Protein AF-A0A432MBY4-F1 (afdb_monomer_lite)

Sequence (179 aa):
MNADDLPAGSTARTATPLRPSGKVSIDGALVHARAEGEWFDAGQEVAILRADAFGLVVGRPGTTSLSAGSRPGGRPSPSGEEDEGARAISEGASTAGERYFVGLMAFAALGTFLGGVAVLAMALVLPPLEVFRAVPAFLVGGPAVGLGLFHLALLIGRVKRGIDRIGGLIGRDRSRSGP

InterPro domains:
  IPR002810 NfeD-like, C-terminal domain [PF01957] (9-58)
  IPR012340 Nucleic acid-binding, OB-fold [G3DSA:2.40.50.140] (2-65)

Organism: NCBI:txid2080755

Radius of gyration: 26.92 Å; chains: 1; bounding box: 43×78×59 Å

Secondary structure (DSSP, 8-state):
--GGGSPTT-EEEESS-BSSEEEEEETTEEEEEEESSS-B-TT-EEEEEEEETTEEEEESTT-----S--------------TTHHHHHHHHHHHHHHHHHHHHHHHHHHHHHHHHHHHHHHHHHS-HHHHHHHHHHHHHHHHHHHHHHHHHHHHHHHHHHHHHHHHHHHHHSGGG---

pLDDT: mean 70.14, std 15.47, range [37.56, 92.5]

Foldseek 3Di:
DDLQPDDFLDKWFFQAKPPQWGWTADPNDTWIEGEDPDIDHHGDMWTFADADPRTTYTYHRPPHNPPDDDDPDDDDDDDDDPPPPPVVVVVVVVVVVVVVVVVVVVLVVVLVVVLVVVLVVCPVPDDPVVSVVCVVVCVVVSVVVSVVVVVVVVVVVVVVVVVVVVVVVVVVVVVVDDD

Structure (mmCIF, N/CA/C/O backbone):
data_AF-A0A432MBY4-F1
#
_entry.id   AF-A0A432MBY4-F1
#
loop_
_atom_site.group_PDB
_atom_site.id
_atom_site.type_symbol
_atom_site.label_atom_id
_atom_site.label_alt_id
_atom_site.label_comp_id
_atom_site.label_asym_id
_atom_site.label_entity_id
_atom_site.label_seq_id
_atom_site.pdbx_PDB_ins_code
_atom_site.Cartn_x
_atom_site.Cartn_y
_atom_site.Cartn_z
_atom_site.occupancy
_atom_site.B_iso_or_equiv
_atom_site.auth_seq_id
_atom_site.auth_comp_id
_atom_site.auth_asym_id
_atom_site.auth_atom_id
_atom_site.pdbx_PDB_model_num
ATOM 1 N N . MET A 1 1 ? -17.255 2.400 1.329 1.00 47.66 1 MET A N 1
ATOM 2 C CA . MET A 1 1 ? -17.195 3.619 2.157 1.00 47.66 1 MET A CA 1
ATOM 3 C C . MET A 1 1 ? -15.735 3.930 2.388 1.00 47.66 1 MET A C 1
ATOM 5 O O . MET A 1 1 ? -15.017 3.047 2.845 1.00 47.66 1 MET A O 1
ATOM 9 N N . ASN A 1 2 ? -15.288 5.111 1.967 1.00 46.81 2 ASN A N 1
ATOM 10 C CA . ASN A 1 2 ? -13.928 5.567 2.235 1.00 46.81 2 ASN A CA 1
ATOM 11 C C . ASN A 1 2 ? -13.853 6.016 3.700 1.00 46.81 2 ASN A C 1
ATOM 13 O O . ASN A 1 2 ? -14.829 6.540 4.232 1.00 46.81 2 ASN A O 1
ATOM 17 N N . ALA A 1 3 ? -12.722 5.774 4.365 1.00 50.97 3 ALA A N 1
ATOM 18 C CA . ALA A 1 3 ? -12.541 6.110 5.781 1.00 50.97 3 ALA A CA 1
ATOM 19 C C . ALA A 1 3 ? -12.630 7.625 6.064 1.00 50.97 3 ALA A C 1
ATOM 21 O O . ALA A 1 3 ? -12.843 8.012 7.210 1.00 50.97 3 ALA A O 1
ATOM 22 N N . ASP A 1 4 ? -12.516 8.452 5.021 1.00 53.78 4 ASP A N 1
ATOM 23 C CA . ASP A 1 4 ? -12.575 9.915 5.088 1.00 53.78 4 ASP A CA 1
ATOM 24 C C . ASP A 1 4 ? -14.002 10.470 5.273 1.00 53.78 4 ASP A C 1
ATOM 26 O O . ASP A 1 4 ? -14.156 11.622 5.669 1.00 53.78 4 ASP A O 1
ATOM 30 N N . ASP A 1 5 ? -15.042 9.653 5.054 1.00 56.06 5 ASP A N 1
ATOM 31 C CA . ASP A 1 5 ? -16.453 10.067 5.167 1.00 56.06 5 ASP A CA 1
ATOM 32 C C . ASP A 1 5 ? -17.083 9.747 6.538 1.00 56.06 5 ASP A C 1
ATOM 34 O O . ASP A 1 5 ? -18.276 9.976 6.749 1.00 56.06 5 ASP A O 1
ATOM 38 N N . LEU A 1 6 ? -16.321 9.185 7.484 1.00 62.53 6 LEU A N 1
ATOM 39 C CA . LEU A 1 6 ? -16.841 8.838 8.808 1.00 62.53 6 LEU A CA 1
ATOM 40 C C . LEU A 1 6 ? -16.845 10.077 9.717 1.00 62.53 6 LEU A C 1
ATOM 42 O O . LEU A 1 6 ? -15.772 10.605 10.026 1.00 62.53 6 LEU A O 1
ATOM 46 N N . PRO A 1 7 ? -18.015 10.546 10.196 1.00 61.97 7 PRO A N 1
ATOM 47 C CA . PRO A 1 7 ? -18.059 11.711 11.063 1.00 61.97 7 PRO A CA 1
ATOM 48 C C . PRO A 1 7 ? -17.324 11.422 12.376 1.00 61.97 7 PRO A C 1
ATOM 50 O O . PRO A 1 7 ? -17.509 10.368 12.995 1.00 61.97 7 PRO A O 1
ATOM 53 N N . ALA A 1 8 ? -16.494 12.369 12.820 1.00 63.12 8 ALA A N 1
ATOM 54 C CA . ALA A 1 8 ? -15.882 12.315 14.143 1.00 63.12 8 ALA A CA 1
ATOM 55 C C . ALA A 1 8 ? -16.978 12.160 15.215 1.00 63.12 8 ALA A C 1
ATOM 57 O O . ALA A 1 8 ? -18.004 12.838 15.166 1.00 63.12 8 ALA A O 1
ATOM 58 N N . GLY A 1 9 ? -16.775 11.243 16.162 1.00 63.66 9 GLY A N 1
ATOM 59 C CA . GLY A 1 9 ? -17.782 10.842 17.149 1.00 63.66 9 GLY A CA 1
ATOM 60 C C . GLY A 1 9 ? -18.567 9.574 16.793 1.00 63.66 9 GLY A C 1
ATOM 61 O O . GLY A 1 9 ? -19.286 9.061 17.648 1.00 63.66 9 GLY A O 1
ATOM 62 N N . SER A 1 10 ? -18.396 9.023 15.587 1.00 79.38 10 SER A N 1
ATOM 63 C CA . SER A 1 10 ? -18.923 7.692 15.248 1.00 79.38 10 SER A CA 1
ATOM 64 C C . SER A 1 10 ? -18.312 6.616 16.149 1.00 79.38 10 SER A C 1
ATOM 66 O O . SER A 1 10 ? -17.127 6.683 16.495 1.00 79.38 10 SER A O 1
ATOM 68 N N . THR A 1 11 ? -19.107 5.612 16.519 1.00 85.31 11 THR A N 1
ATOM 69 C CA . THR A 1 11 ? -18.640 4.477 17.319 1.00 85.31 11 THR A CA 1
ATOM 70 C C . THR A 1 11 ? -18.146 3.344 16.424 1.00 85.31 11 THR A C 1
ATOM 72 O O . THR A 1 11 ? -18.661 3.094 15.337 1.00 85.31 11 THR A O 1
ATOM 75 N N . ALA A 1 12 ? -17.105 2.660 16.883 1.00 90.00 12 ALA A N 1
ATOM 76 C CA . ALA A 1 12 ? -16.520 1.497 16.236 1.00 90.00 12 ALA A CA 1
ATOM 77 C C . ALA A 1 12 ? -16.237 0.420 17.286 1.00 90.00 12 ALA A C 1
ATOM 79 O O . ALA A 1 12 ? -16.137 0.709 18.480 1.00 90.00 12 ALA A O 1
ATOM 80 N N . ARG A 1 13 ? -16.071 -0.832 16.854 1.00 90.94 13 ARG A N 1
ATOM 81 C CA . ARG A 1 13 ? -15.697 -1.930 17.756 1.00 90.94 13 ARG A CA 1
ATOM 82 C C . ARG A 1 13 ? -14.301 -2.433 17.438 1.00 90.94 13 ARG A C 1
ATOM 84 O O . ARG A 1 13 ? -13.992 -2.700 16.283 1.00 90.94 13 ARG A O 1
ATOM 91 N N . THR A 1 14 ? -13.449 -2.606 18.437 1.00 92.31 14 THR A N 1
ATOM 92 C CA . THR A 1 14 ? -12.110 -3.164 18.232 1.00 92.31 14 THR A CA 1
ATOM 93 C C . THR A 1 14 ? -12.209 -4.616 17.760 1.00 92.31 14 THR A C 1
ATOM 95 O O . THR A 1 14 ? -12.834 -5.462 18.395 1.00 92.31 14 THR A O 1
ATOM 98 N N . ALA A 1 15 ? -11.607 -4.920 16.612 1.00 90.44 15 ALA A N 1
ATOM 99 C CA . ALA A 1 15 ? -11.512 -6.285 16.096 1.00 90.44 15 ALA A CA 1
ATOM 100 C C . ALA A 1 15 ? -10.250 -6.984 16.620 1.00 90.44 15 ALA A C 1
ATOM 102 O O . ALA A 1 15 ? -10.247 -8.188 16.860 1.00 90.44 15 ALA A O 1
ATOM 103 N N . THR A 1 16 ? -9.180 -6.215 16.829 1.00 92.19 16 THR A N 1
ATOM 104 C CA . THR A 1 16 ? -7.945 -6.656 17.486 1.00 92.19 16 THR A CA 1
ATOM 105 C C . THR A 1 16 ? -7.622 -5.717 18.647 1.00 92.19 16 THR A C 1
ATOM 107 O O . THR A 1 16 ? -8.106 -4.583 18.649 1.00 92.19 16 THR A O 1
ATOM 110 N N . PRO A 1 17 ? -6.767 -6.124 19.602 1.00 90.81 17 PRO A N 1
ATOM 111 C CA . PRO A 1 17 ? -6.247 -5.195 20.600 1.00 90.81 17 PRO A CA 1
ATOM 112 C C . PRO A 1 17 ? -5.565 -3.991 19.927 1.00 90.81 17 PRO A C 1
ATOM 114 O O . PRO A 1 17 ? -4.906 -4.154 18.896 1.00 90.81 17 PRO A O 1
ATOM 117 N N . LEU A 1 18 ? -5.726 -2.797 20.499 1.00 90.50 18 LEU A N 1
ATOM 118 C CA . LEU A 1 18 ? -5.124 -1.542 20.040 1.00 90.50 18 LEU A CA 1
ATOM 119 C C . LEU A 1 18 ? -4.024 -1.112 21.016 1.00 90.50 18 LEU A C 1
ATOM 121 O O . LEU A 1 18 ? -4.319 -0.541 22.067 1.00 90.50 18 LEU A O 1
ATOM 125 N N . ARG A 1 19 ? -2.758 -1.410 20.682 1.00 89.06 19 ARG A N 1
ATOM 126 C CA . ARG A 1 19 ? -1.584 -1.123 21.536 1.00 89.06 19 ARG A CA 1
ATOM 127 C C . ARG A 1 19 ? -0.298 -0.841 20.731 1.00 89.06 19 ARG A C 1
ATOM 129 O O . ARG A 1 19 ? 0.526 -1.737 20.571 1.00 89.06 19 ARG A O 1
ATOM 136 N N . PRO A 1 20 ? -0.061 0.381 20.226 1.00 84.06 20 PRO A N 1
ATOM 137 C CA . PRO A 1 20 ? -1.009 1.477 20.038 1.00 84.06 20 PRO A CA 1
ATOM 138 C C . PRO A 1 20 ? -1.836 1.309 18.755 1.00 84.06 20 PRO A C 1
ATOM 140 O O . PRO A 1 20 ? -2.794 2.041 18.558 1.00 84.06 20 PRO A O 1
ATOM 143 N N . SER A 1 21 ? -1.465 0.385 17.865 1.00 89.38 21 SER A N 1
ATOM 144 C CA . SER A 1 21 ? -2.149 0.115 16.599 1.00 89.38 21 SER A CA 1
ATOM 145 C C . SER A 1 21 ? -2.906 -1.210 16.634 1.00 89.38 21 SER A C 1
ATOM 147 O O . SER A 1 21 ? -2.644 -2.075 17.469 1.00 89.38 21 SER A O 1
ATOM 149 N N . GLY A 1 22 ? -3.860 -1.347 15.719 1.00 92.44 22 GLY A N 1
ATOM 150 C CA . GLY A 1 22 ? -4.732 -2.509 15.594 1.00 92.44 22 GLY A CA 1
ATOM 151 C C . GLY A 1 22 ? -5.778 -2.285 14.505 1.00 92.44 22 GLY A C 1
ATOM 152 O O . GLY A 1 22 ? -5.587 -1.465 13.600 1.00 92.44 22 GLY A O 1
ATOM 153 N N . LYS A 1 23 ? -6.878 -3.033 14.575 1.00 92.31 23 LYS A N 1
ATOM 154 C CA . LYS A 1 23 ? -8.003 -2.927 13.648 1.00 92.31 23 LYS A CA 1
ATOM 155 C C . LYS A 1 23 ? -9.309 -2.728 14.396 1.00 92.31 23 LYS A C 1
ATOM 157 O O . LYS A 1 23 ? -9.546 -3.354 15.431 1.00 92.31 23 LYS A O 1
ATOM 162 N N . VAL A 1 24 ? -10.170 -1.904 13.823 1.00 92.50 24 VAL A N 1
ATOM 163 C CA . VAL A 1 24 ? -11.550 -1.700 14.264 1.00 92.50 24 VAL A CA 1
ATOM 164 C C . VAL A 1 24 ? -12.503 -2.164 13.170 1.00 92.50 24 VAL A C 1
ATOM 166 O O . VAL A 1 24 ? -12.166 -2.131 11.989 1.00 92.50 24 VAL A O 1
ATOM 169 N N . SER A 1 25 ? -13.670 -2.639 13.577 1.00 91.12 25 SER A N 1
ATOM 170 C CA . SER A 1 25 ? -14.784 -3.002 12.717 1.00 91.12 25 SER A CA 1
ATOM 171 C C . SER A 1 25 ? -15.811 -1.876 12.733 1.00 91.12 25 SER A C 1
ATOM 173 O O . SER A 1 25 ? -16.255 -1.461 13.809 1.00 91.12 25 SER A O 1
ATOM 175 N N . ILE A 1 26 ? -16.163 -1.389 11.546 1.00 87.50 26 ILE A N 1
ATOM 176 C CA . ILE A 1 26 ? -17.167 -0.346 11.305 1.00 87.50 26 ILE A CA 1
ATOM 177 C C . ILE A 1 26 ? -18.068 -0.871 10.198 1.00 87.50 26 ILE A C 1
ATOM 179 O O . ILE A 1 26 ? -17.568 -1.208 9.127 1.00 87.50 26 ILE A O 1
ATOM 183 N N . ASP A 1 27 ? -19.363 -1.026 10.469 1.00 83.94 27 ASP A N 1
ATOM 184 C CA . ASP A 1 27 ? -20.336 -1.595 9.521 1.00 83.94 27 ASP A CA 1
ATOM 185 C C . ASP A 1 27 ? -19.880 -2.925 8.882 1.00 83.94 27 ASP A C 1
ATOM 187 O O . ASP A 1 27 ? -20.161 -3.228 7.724 1.00 83.94 27 ASP A O 1
ATOM 191 N N . GLY A 1 28 ? -19.126 -3.732 9.639 1.00 80.25 28 GLY A N 1
ATOM 192 C CA . GLY A 1 28 ? -18.572 -5.011 9.185 1.00 80.25 28 GLY A CA 1
ATOM 193 C C . GLY A 1 28 ? -17.274 -4.917 8.371 1.00 80.25 28 GLY A C 1
ATOM 194 O O . GLY A 1 28 ? -16.697 -5.953 8.041 1.00 80.25 28 GLY A O 1
ATOM 195 N N . ALA A 1 29 ? -16.769 -3.715 8.083 1.00 84.62 29 ALA A N 1
ATOM 196 C CA . ALA A 1 29 ? -15.483 -3.499 7.429 1.00 84.62 29 ALA A CA 1
ATOM 197 C C . ALA A 1 29 ? -14.348 -3.351 8.455 1.00 84.62 29 ALA A C 1
ATOM 199 O O . ALA A 1 29 ? -14.458 -2.603 9.425 1.00 84.62 29 ALA A O 1
ATOM 200 N N . LEU A 1 30 ? -13.227 -4.042 8.219 1.00 88.88 30 LEU A N 1
ATOM 201 C CA . LEU A 1 30 ? -12.030 -3.944 9.056 1.00 88.88 30 LEU A CA 1
ATOM 202 C C . LEU A 1 30 ? -11.129 -2.802 8.582 1.00 88.88 30 LEU A C 1
ATOM 204 O O . LEU A 1 30 ? -10.563 -2.865 7.492 1.00 88.88 30 LEU A O 1
ATOM 208 N N . VAL A 1 31 ? -10.938 -1.804 9.440 1.00 88.81 31 VAL A N 1
ATOM 209 C CA . VAL A 1 31 ? -10.137 -0.607 9.162 1.00 88.81 31 VAL A CA 1
ATOM 210 C C . VAL A 1 31 ? -8.958 -0.533 10.130 1.00 88.81 31 VAL A C 1
ATOM 212 O O . VAL A 1 31 ? -9.060 -0.928 11.294 1.00 88.81 31 VAL A O 1
ATOM 215 N N . HIS A 1 32 ? -7.814 -0.043 9.651 1.00 91.56 32 HIS A N 1
ATOM 216 C CA . HIS A 1 32 ? -6.656 0.221 10.501 1.00 91.56 32 HIS A CA 1
ATOM 217 C C . HIS A 1 32 ? -6.934 1.386 11.450 1.00 91.56 32 HIS A C 1
ATOM 219 O O . HIS A 1 32 ? -7.407 2.440 11.028 1.00 91.56 32 HIS A O 1
ATOM 225 N N . ALA A 1 33 ? -6.612 1.192 12.729 1.00 91.94 33 ALA A N 1
ATOM 226 C CA . ALA A 1 33 ? -6.783 2.217 13.743 1.00 91.94 33 ALA A CA 1
ATOM 227 C C . ALA A 1 33 ? -5.612 2.276 14.727 1.00 91.94 33 ALA A C 1
ATOM 229 O O . ALA A 1 33 ? -4.877 1.301 14.928 1.00 91.94 33 ALA A O 1
ATOM 230 N N . ARG A 1 34 ? -5.463 3.440 15.357 1.00 92.38 34 ARG A N 1
ATOM 231 C CA . ARG A 1 34 ? -4.505 3.736 16.415 1.00 92.38 34 ARG A CA 1
ATOM 232 C C . ARG A 1 34 ? -5.233 4.325 17.618 1.00 92.38 34 ARG A C 1
ATOM 234 O O . ARG A 1 34 ? -6.044 5.230 17.467 1.00 92.38 34 ARG A O 1
ATOM 241 N N . ALA A 1 35 ? -4.907 3.840 18.805 1.00 90.25 35 ALA A N 1
ATOM 242 C CA . ALA A 1 35 ? -5.417 4.378 20.050 1.00 90.25 35 ALA A CA 1
ATOM 243 C C . ALA A 1 35 ? -4.671 5.652 20.471 1.00 90.25 35 ALA A C 1
ATOM 245 O O . ALA A 1 35 ? -3.438 5.711 20.427 1.00 90.25 35 ALA A O 1
ATOM 246 N N . GLU A 1 36 ? -5.423 6.666 20.896 1.00 86.44 36 GLU A N 1
ATOM 247 C CA . GLU A 1 36 ? -4.892 7.909 21.454 1.00 86.44 36 GLU A CA 1
ATOM 248 C C . GLU A 1 36 ? -4.866 7.830 22.986 1.00 86.44 36 GLU A C 1
ATOM 250 O O . GLU A 1 36 ? -5.896 7.897 23.649 1.00 86.44 36 GLU A O 1
ATOM 255 N N . GLY A 1 37 ? -3.666 7.662 23.551 1.00 79.38 37 GLY A N 1
ATOM 256 C CA . GLY A 1 37 ? -3.417 7.771 24.994 1.00 79.38 37 GLY A CA 1
ATOM 257 C C . GLY A 1 37 ? -3.781 6.553 25.853 1.00 79.38 37 GLY A C 1
ATOM 258 O O . GLY A 1 37 ? -3.376 6.510 27.012 1.00 79.38 37 GLY A O 1
ATOM 259 N N . GLU A 1 38 ? -4.475 5.550 25.314 1.00 85.12 38 GLU A N 1
ATOM 260 C CA . GLU A 1 38 ? -4.900 4.362 26.065 1.00 85.12 38 GLU A CA 1
ATOM 261 C C . GLU A 1 38 ? -4.793 3.077 25.238 1.00 85.12 38 GLU A C 1
ATOM 263 O O . GLU A 1 38 ? -4.597 3.110 24.026 1.00 85.12 38 GLU A O 1
ATOM 268 N N . TRP A 1 39 ? -4.871 1.927 25.901 1.00 91.50 39 TRP A N 1
ATOM 269 C CA . TRP A 1 39 ? -4.905 0.613 25.275 1.00 91.50 39 TRP A CA 1
ATOM 270 C C . TRP A 1 39 ? -6.310 0.036 25.330 1.00 91.50 39 TRP A C 1
ATOM 272 O O . TRP A 1 39 ? -6.931 0.023 26.389 1.00 91.50 39 TRP A O 1
ATOM 282 N N . PHE A 1 40 ? -6.763 -0.505 24.203 1.00 91.06 40 PHE A N 1
ATOM 283 C CA . PHE A 1 40 ? -8.056 -1.177 24.115 1.00 91.06 40 PHE A CA 1
ATOM 284 C C . PHE A 1 40 ? -7.856 -2.658 23.814 1.00 91.06 40 PHE A C 1
ATOM 286 O O . PHE A 1 40 ? -7.028 -3.029 22.978 1.00 91.06 40 PHE A O 1
ATOM 293 N N . ASP A 1 41 ? -8.615 -3.511 24.488 1.00 91.69 41 ASP A N 1
ATOM 294 C CA . ASP A 1 41 ? -8.672 -4.939 24.190 1.00 91.69 41 ASP A CA 1
ATOM 295 C C . ASP A 1 41 ? -9.639 -5.212 23.033 1.00 91.69 41 ASP A C 1
ATOM 297 O O . ASP A 1 41 ? -10.395 -4.334 22.615 1.00 91.69 41 ASP A O 1
ATOM 301 N N . ALA A 1 42 ? -9.600 -6.422 22.473 1.00 91.31 42 ALA A N 1
ATOM 302 C CA . ALA A 1 42 ? -10.504 -6.811 21.393 1.00 91.31 42 ALA A CA 1
ATOM 303 C C . ALA A 1 42 ? -11.966 -6.870 21.875 1.00 91.31 42 ALA A C 1
ATOM 305 O O . ALA A 1 42 ? -12.252 -7.324 22.981 1.00 91.31 42 ALA A O 1
ATOM 306 N N . GLY A 1 43 ? -12.897 -6.444 21.022 1.00 90.12 43 GLY A N 1
ATOM 307 C CA . GLY A 1 43 ? -14.335 -6.431 21.286 1.00 90.12 43 GLY A CA 1
ATOM 308 C C . GLY A 1 43 ? -14.855 -5.204 22.041 1.00 90.12 43 GLY A C 1
ATOM 309 O O . GLY A 1 43 ? -16.062 -5.124 22.269 1.00 90.12 43 GLY A O 1
ATOM 310 N N . GLN A 1 44 ? -13.988 -4.256 22.402 1.00 90.75 44 GLN A N 1
ATOM 311 C CA . GLN A 1 44 ? -14.351 -3.016 23.087 1.00 90.75 44 GLN A CA 1
ATOM 312 C C . GLN A 1 44 ? -14.923 -1.975 22.123 1.00 90.75 44 GLN A C 1
ATOM 314 O O . GLN A 1 44 ? -14.546 -1.900 20.954 1.00 90.75 44 GLN A O 1
ATOM 319 N N . GLU A 1 45 ? -15.848 -1.165 22.626 1.00 90.00 45 GLU A N 1
ATOM 320 C CA . GLU A 1 45 ? -16.390 -0.024 21.896 1.00 90.00 45 GLU A CA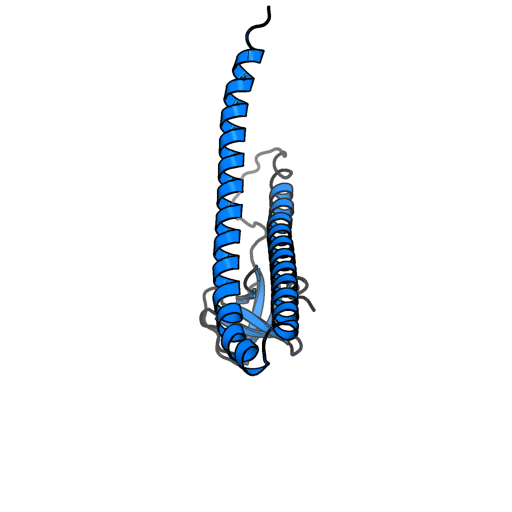 1
ATOM 321 C C . GLU A 1 45 ? -15.461 1.184 22.044 1.00 90.00 45 GLU A C 1
ATOM 323 O O . GLU A 1 45 ? -14.986 1.488 23.139 1.00 90.00 45 GLU A O 1
ATOM 328 N N . VAL A 1 46 ? -15.192 1.858 20.930 1.00 90.88 46 VAL A N 1
ATOM 329 C CA . VAL A 1 46 ? -14.304 3.020 20.844 1.00 90.88 46 VAL A CA 1
ATOM 330 C C . VAL A 1 46 ? -14.952 4.108 19.994 1.00 90.88 46 VAL A C 1
ATOM 332 O O . VAL A 1 46 ? -15.748 3.816 19.102 1.00 90.88 46 VAL A O 1
ATOM 335 N N . ALA A 1 47 ? -14.610 5.367 20.255 1.00 89.31 47 ALA A N 1
ATOM 336 C CA . ALA A 1 47 ? -15.057 6.498 19.446 1.00 89.31 47 ALA A CA 1
ATOM 337 C C . ALA A 1 47 ? -13.970 6.918 18.455 1.00 89.31 47 ALA A C 1
ATOM 339 O O . ALA A 1 47 ? -12.789 6.981 18.806 1.00 89.31 47 ALA A O 1
ATOM 340 N N . ILE A 1 48 ? -14.371 7.239 17.227 1.00 89.38 48 ILE A N 1
ATOM 341 C CA . ILE A 1 48 ? -13.478 7.792 16.207 1.00 89.38 48 ILE A CA 1
ATOM 342 C C . ILE A 1 48 ? -13.254 9.275 16.508 1.00 89.38 48 ILE A C 1
ATOM 344 O O . ILE A 1 48 ? -14.195 10.068 16.501 1.00 89.38 48 ILE A O 1
ATOM 348 N N . LEU A 1 49 ? -12.003 9.654 16.766 1.00 86.25 49 LEU A N 1
ATOM 349 C CA . LEU A 1 49 ? -11.620 11.031 17.090 1.00 86.25 49 LEU A CA 1
ATOM 350 C C . LEU A 1 49 ? -11.278 11.830 15.837 1.00 86.25 49 LEU A C 1
ATOM 352 O O . LEU A 1 49 ? -11.677 12.986 15.711 1.00 86.25 49 LEU A O 1
ATOM 356 N N . ARG A 1 50 ? -10.510 11.214 14.934 1.00 85.19 50 ARG A N 1
ATOM 357 C CA . ARG A 1 50 ? -10.095 11.775 13.642 1.00 85.19 50 ARG A CA 1
ATOM 358 C C . ARG A 1 50 ? -9.618 10.666 12.706 1.00 85.19 50 ARG A C 1
ATOM 360 O O . ARG A 1 50 ? -9.227 9.598 13.172 1.00 85.19 50 ARG A O 1
ATOM 367 N N . ALA A 1 51 ? -9.594 10.945 11.410 1.00 85.50 51 ALA A N 1
ATOM 368 C CA . ALA A 1 51 ? -8.873 10.151 10.421 1.00 85.50 51 ALA A CA 1
ATOM 369 C C . ALA A 1 51 ? -7.532 10.833 10.096 1.00 85.50 51 ALA A C 1
ATOM 371 O O . ALA A 1 51 ? -7.455 12.062 10.046 1.00 85.50 51 ALA A O 1
ATOM 372 N N . ASP A 1 52 ? -6.471 10.048 9.923 1.00 82.56 52 ASP A N 1
ATOM 373 C CA . ASP A 1 52 ? -5.170 10.502 9.436 1.00 82.56 52 ASP A CA 1
ATOM 374 C C . ASP A 1 52 ? -4.694 9.645 8.247 1.00 82.56 52 ASP A C 1
ATOM 376 O O . ASP A 1 52 ? -5.337 8.670 7.859 1.00 82.56 52 ASP A O 1
ATOM 380 N N . ALA A 1 53 ? -3.545 9.996 7.658 1.00 75.75 53 ALA A N 1
ATOM 381 C CA . ALA A 1 53 ? -2.992 9.300 6.490 1.00 75.75 53 ALA A CA 1
ATOM 382 C C . ALA A 1 53 ? -2.618 7.820 6.737 1.00 75.75 53 ALA A C 1
ATOM 384 O O . ALA A 1 53 ? -2.307 7.098 5.790 1.00 75.75 53 ALA A O 1
ATOM 385 N N . PHE A 1 54 ? -2.602 7.365 7.991 1.00 75.50 54 PHE A N 1
ATOM 386 C CA . PHE A 1 54 ? -2.248 6.005 8.395 1.00 75.50 54 PHE A CA 1
ATOM 387 C C . PHE A 1 54 ? -3.453 5.200 8.907 1.00 75.50 54 PHE A C 1
ATOM 389 O O . PHE A 1 54 ? -3.319 3.994 9.136 1.00 75.50 54 PHE A O 1
ATOM 396 N N . GLY A 1 55 ? -4.615 5.834 9.081 1.00 85.69 55 GLY A N 1
ATOM 397 C CA . GLY A 1 55 ? -5.861 5.193 9.485 1.00 85.69 55 GLY A CA 1
ATOM 398 C C . GLY A 1 55 ? -6.676 6.037 10.462 1.00 85.69 55 GLY A C 1
ATOM 399 O O . GLY A 1 55 ? -6.571 7.258 10.523 1.00 85.69 55 GLY A O 1
ATOM 400 N N . LEU A 1 56 ? -7.526 5.372 11.240 1.00 89.88 56 LEU A N 1
ATOM 401 C CA . LEU A 1 56 ? -8.394 6.037 12.208 1.00 89.88 56 LEU A CA 1
ATOM 402 C C . LEU A 1 56 ? -7.687 6.219 13.550 1.00 89.88 56 LEU A C 1
ATOM 404 O O . LEU A 1 56 ? -7.086 5.288 14.081 1.00 89.88 56 LEU A O 1
ATOM 408 N N . VAL A 1 57 ? -7.813 7.395 14.148 1.00 89.56 57 VAL A N 1
ATOM 409 C CA . VAL A 1 57 ? -7.417 7.639 15.535 1.00 89.56 57 VAL A CA 1
ATOM 410 C C . VAL A 1 57 ? -8.650 7.483 16.413 1.00 89.56 57 VAL A C 1
ATOM 412 O O . VAL A 1 57 ? -9.657 8.162 16.205 1.00 89.56 57 VAL A O 1
ATOM 415 N N . VAL A 1 58 ? -8.576 6.575 17.382 1.00 91.00 58 VAL A N 1
ATOM 416 C CA . VAL A 1 58 ? -9.706 6.195 18.234 1.00 91.00 58 VAL A CA 1
ATOM 417 C C . VAL A 1 58 ? -9.394 6.403 19.714 1.00 91.00 58 VAL A C 1
ATOM 419 O O . VAL A 1 58 ? -8.245 6.286 20.147 1.00 91.00 58 VAL A O 1
ATOM 422 N N . GLY A 1 59 ? -10.430 6.705 20.489 1.00 88.88 59 GLY A N 1
ATOM 423 C CA . GLY A 1 59 ? -10.351 6.944 21.927 1.00 88.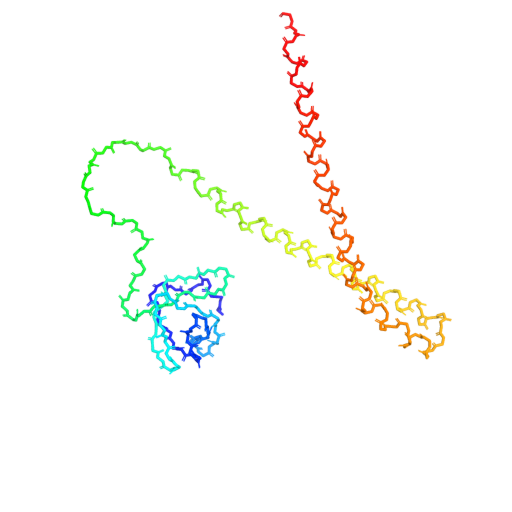88 59 GLY A CA 1
ATOM 424 C C . GLY A 1 59 ? -11.545 6.372 22.677 1.00 88.88 59 GLY A C 1
ATOM 425 O O . GLY A 1 59 ? -12.355 5.621 22.123 1.00 88.88 59 GLY A O 1
ATOM 426 N N . ARG A 1 60 ? -11.655 6.730 23.959 1.00 85.12 60 ARG A N 1
ATOM 427 C CA . ARG A 1 60 ? -12.774 6.293 24.796 1.00 85.12 60 ARG A CA 1
ATOM 428 C C . ARG A 1 60 ? -14.113 6.767 24.213 1.00 85.12 60 ARG A C 1
ATOM 430 O O . ARG A 1 60 ? -14.210 7.889 23.719 1.00 85.12 60 ARG A O 1
ATOM 437 N N . PRO A 1 61 ? -15.180 5.965 24.323 1.00 77.44 61 PRO A N 1
ATOM 438 C CA . PRO A 1 61 ? -16.528 6.438 24.035 1.00 77.44 61 PRO A CA 1
ATOM 439 C C . PRO A 1 61 ? -16.827 7.732 24.809 1.00 77.44 61 PRO A C 1
ATOM 441 O O . PRO A 1 61 ? -16.527 7.835 25.998 1.00 77.44 61 PRO A O 1
ATOM 444 N N . GLY A 1 62 ? -17.379 8.737 24.128 1.00 66.56 62 GLY A N 1
ATOM 445 C CA . GLY A 1 62 ? -17.684 10.042 24.724 1.00 66.56 62 GLY A CA 1
ATOM 446 C C . GLY A 1 62 ? -16.539 11.061 24.711 1.00 66.56 62 GLY A C 1
ATOM 447 O O . GLY A 1 62 ? -16.780 12.224 25.034 1.00 66.56 62 GLY A O 1
ATOM 448 N N . THR A 1 63 ? -15.322 10.706 24.278 1.00 62.00 63 THR A N 1
ATOM 449 C CA . THR A 1 63 ? -14.309 11.727 23.979 1.00 62.00 63 THR A CA 1
ATOM 450 C C . THR A 1 63 ? -14.616 12.332 22.617 1.00 62.00 63 THR A C 1
ATOM 452 O O . THR A 1 63 ? -14.297 11.762 21.578 1.00 62.00 63 THR A O 1
ATOM 455 N N . THR A 1 64 ? -15.274 13.487 22.611 1.00 54.88 64 THR A N 1
ATOM 456 C CA . THR A 1 64 ? -15.391 14.303 21.399 1.00 54.88 64 THR A CA 1
ATOM 457 C C . THR A 1 64 ? -14.058 15.017 21.218 1.00 54.88 64 THR A C 1
ATOM 459 O O . THR A 1 64 ? -13.586 15.666 22.151 1.00 54.88 64 THR A O 1
ATOM 462 N N . SER A 1 65 ? -13.422 14.852 20.058 1.00 48.50 65 SER A N 1
ATOM 463 C CA . SER A 1 65 ? -12.169 15.529 19.715 1.00 48.50 65 SER A CA 1
ATOM 464 C C . SER A 1 65 ? -12.312 17.038 19.954 1.00 48.50 65 SER A C 1
ATOM 466 O O . SER A 1 65 ? -12.978 17.747 19.202 1.00 48.50 65 SER A O 1
ATOM 468 N N . LEU A 1 66 ? -11.705 17.535 21.034 1.00 52.41 66 LEU A N 1
ATOM 469 C CA . LEU A 1 66 ? -11.518 18.960 21.288 1.00 52.41 66 LEU A CA 1
ATOM 470 C C . LEU A 1 66 ? -10.438 19.466 20.324 1.00 52.41 66 LEU A C 1
ATOM 472 O O . LEU A 1 66 ? -9.275 19.628 20.685 1.00 52.41 66 LEU A O 1
ATOM 476 N N . SER A 1 67 ? -10.816 19.691 19.068 1.00 43.72 67 SER A N 1
ATOM 477 C CA . SER A 1 67 ? -9.998 20.454 18.123 1.00 43.72 67 SER A CA 1
ATOM 478 C C . SER A 1 67 ? -10.848 21.241 17.125 1.00 43.72 67 SER A C 1
ATOM 480 O O . SER A 1 67 ? -10.725 21.126 15.914 1.00 43.72 67 SER A O 1
ATOM 482 N N . ALA A 1 68 ? -11.699 22.104 17.675 1.00 44.03 68 ALA A N 1
ATOM 483 C CA . ALA A 1 68 ? -11.830 23.476 17.201 1.00 44.03 68 ALA A CA 1
ATOM 484 C C . ALA A 1 68 ? -11.683 24.365 18.446 1.00 44.03 68 ALA A C 1
ATOM 486 O O . ALA A 1 68 ? -12.309 24.106 19.473 1.00 44.03 68 ALA A O 1
ATOM 487 N N . GLY A 1 69 ? -10.751 25.317 18.396 1.00 40.69 69 GLY A N 1
ATOM 488 C CA . GLY A 1 69 ? -10.182 26.008 19.552 1.00 40.69 69 GLY A CA 1
ATOM 489 C C . GLY A 1 69 ? -11.183 26.441 20.627 1.00 40.69 69 GLY A C 1
ATOM 490 O O . GLY A 1 69 ? -12.064 27.258 20.398 1.00 40.69 69 GLY A O 1
ATOM 491 N N . SER A 1 70 ? -10.979 25.950 21.845 1.00 37.97 70 SER A N 1
ATOM 492 C CA . SER A 1 70 ? -11.531 26.547 23.059 1.00 37.97 70 SER A CA 1
ATOM 493 C C . SER A 1 70 ? -10.400 26.688 24.068 1.00 37.97 70 SER A C 1
ATOM 495 O O . SER A 1 70 ? -10.171 25.827 24.911 1.00 37.97 70 SER A O 1
ATOM 497 N N . ARG A 1 71 ? -9.643 27.782 23.937 1.00 38.25 71 ARG A N 1
ATOM 498 C CA . ARG A 1 71 ? -8.850 28.327 25.044 1.00 38.25 71 ARG A CA 1
ATOM 499 C C . ARG A 1 71 ? -9.823 29.047 25.988 1.00 38.25 71 ARG A C 1
ATOM 501 O O . ARG A 1 71 ? -10.474 29.987 25.535 1.00 38.25 71 ARG A O 1
ATOM 508 N N . PRO A 1 72 ? -9.924 28.678 27.273 1.00 46.41 72 PRO A N 1
ATOM 509 C CA . PRO A 1 72 ? -10.627 29.491 28.251 1.00 46.41 72 PRO A CA 1
ATOM 510 C C . PRO A 1 72 ? -9.646 30.544 28.786 1.00 46.41 72 PRO A C 1
ATOM 512 O O . PRO A 1 72 ? -8.666 30.204 29.442 1.00 46.41 72 PRO A O 1
ATOM 515 N N . GLY A 1 73 ? -9.867 31.825 28.488 1.00 41.25 73 GLY A N 1
ATOM 516 C CA . GLY A 1 73 ? -9.080 32.907 29.092 1.00 41.25 73 GLY A CA 1
ATOM 517 C C . GLY A 1 73 ? -8.987 34.144 28.212 1.00 41.25 73 GLY A C 1
ATOM 518 O O . GLY A 1 73 ? -8.345 34.115 27.169 1.00 41.25 73 GLY A O 1
ATOM 519 N N . GLY A 1 74 ? -9.657 35.218 28.624 1.00 46.94 74 GLY A N 1
ATOM 520 C CA . GLY A 1 74 ? -9.922 36.396 27.809 1.00 46.94 74 GLY A CA 1
ATOM 521 C C . GLY A 1 74 ? -8.708 37.229 27.394 1.00 46.94 74 GLY A C 1
ATOM 522 O O . GLY A 1 74 ? -7.800 37.492 28.177 1.00 46.94 74 GLY A O 1
ATOM 523 N N . ARG A 1 75 ? -8.801 37.772 26.179 1.00 37.56 75 ARG A N 1
ATOM 524 C CA . ARG A 1 75 ? -8.668 39.212 25.914 1.00 37.56 75 ARG A CA 1
ATOM 525 C C . ARG A 1 75 ? -9.264 39.508 24.531 1.00 37.56 75 ARG A C 1
ATOM 527 O O . ARG A 1 75 ? -8.858 38.848 23.578 1.00 37.56 75 ARG A O 1
ATOM 534 N N . PRO A 1 76 ? -10.203 40.456 24.380 1.00 53.75 76 PRO A N 1
ATOM 535 C CA . PRO A 1 76 ? -10.577 40.925 23.057 1.00 53.75 76 PRO A CA 1
ATOM 536 C C . PRO A 1 76 ? -9.456 41.843 22.550 1.00 53.75 76 PRO A C 1
ATOM 538 O O . PRO A 1 76 ? -9.231 42.909 23.120 1.00 53.75 76 PRO A O 1
ATOM 541 N N . SER A 1 77 ? -8.745 41.415 21.505 1.00 43.19 77 SER A N 1
ATOM 542 C CA . SER A 1 77 ? -7.927 42.295 20.663 1.00 43.19 77 SER A CA 1
ATOM 543 C C . SER A 1 77 ? -8.363 42.143 19.199 1.00 43.19 77 SER A C 1
ATOM 545 O O . SER A 1 77 ? -8.728 41.037 18.799 1.00 43.19 77 SER A O 1
ATOM 547 N N . PRO A 1 78 ? -8.405 43.249 18.437 1.00 56.53 78 PRO A N 1
ATOM 548 C CA . PRO A 1 78 ? -9.221 43.393 17.234 1.00 56.53 78 PRO A CA 1
ATOM 549 C C . PRO A 1 78 ? -8.496 42.975 15.946 1.00 56.53 78 PRO A C 1
ATOM 551 O O . PRO A 1 78 ? -7.270 42.920 15.931 1.00 56.53 78 PRO A O 1
ATOM 554 N N . SER A 1 79 ? -9.301 42.780 14.885 1.00 49.66 79 SER A N 1
ATOM 555 C CA . SER A 1 79 ? -8.962 42.689 13.444 1.00 49.66 79 SER A CA 1
ATOM 556 C C . SER A 1 79 ? -7.950 41.590 13.075 1.00 49.66 79 SER A C 1
ATOM 558 O O . SER A 1 79 ? -6.786 41.686 13.420 1.00 49.66 79 SER A O 1
ATOM 560 N N . GLY A 1 80 ? -8.300 40.488 12.408 1.00 53.34 80 GLY A N 1
ATOM 561 C CA . GLY A 1 80 ? -9.179 40.381 11.247 1.00 53.34 80 GLY A CA 1
ATOM 562 C C . GLY A 1 80 ? -8.360 40.585 9.976 1.00 53.34 80 GLY A C 1
ATOM 563 O O . GLY A 1 80 ? -8.550 41.621 9.366 1.00 53.34 80 GLY A O 1
ATOM 564 N N . GLU A 1 81 ? -7.435 39.664 9.646 1.00 55.28 81 GLU A N 1
ATOM 565 C CA . GLU A 1 81 ? -6.744 39.628 8.333 1.00 55.28 81 GLU A CA 1
ATOM 566 C C . GLU A 1 81 ? -5.823 38.402 8.056 1.00 55.28 81 GLU A C 1
ATOM 568 O O . GLU A 1 81 ? -5.065 38.434 7.093 1.00 55.28 81 GLU A O 1
ATOM 573 N N . GLU A 1 82 ? -5.867 37.290 8.814 1.00 52.47 82 GLU A N 1
ATOM 574 C CA . GLU A 1 82 ? -4.858 36.204 8.658 1.00 52.47 82 GLU A CA 1
ATOM 575 C C . GLU A 1 82 ? -5.382 34.806 8.248 1.00 52.47 82 GLU A C 1
ATOM 577 O O . GLU A 1 82 ? -4.598 33.860 8.169 1.00 52.47 82 GLU A O 1
ATOM 582 N N . ASP A 1 83 ? -6.663 34.641 7.900 1.00 48.28 83 ASP A N 1
ATOM 583 C CA . ASP A 1 83 ? -7.235 33.304 7.613 1.00 48.28 83 ASP A CA 1
ATOM 584 C C . ASP A 1 83 ? -7.093 32.807 6.153 1.00 48.28 83 ASP A C 1
ATOM 586 O O . ASP A 1 83 ? -7.444 31.664 5.846 1.00 48.28 83 ASP A O 1
ATOM 590 N N . GLU A 1 84 ? -6.525 33.596 5.236 1.00 50.06 84 GLU A N 1
ATOM 591 C CA . GLU A 1 84 ? -6.422 33.214 3.813 1.00 50.06 84 GLU A CA 1
ATOM 592 C C . GLU A 1 84 ? -5.201 32.309 3.507 1.00 50.06 84 GLU A C 1
ATOM 594 O O . GLU A 1 84 ? -5.195 31.544 2.542 1.00 50.06 84 GLU A O 1
ATOM 599 N N . GLY A 1 85 ? -4.151 32.344 4.339 1.00 45.69 85 GLY A N 1
ATOM 600 C CA . GLY A 1 85 ? -2.884 31.646 4.070 1.00 45.69 85 GLY A CA 1
ATOM 601 C C . GLY A 1 85 ? -2.882 30.148 4.4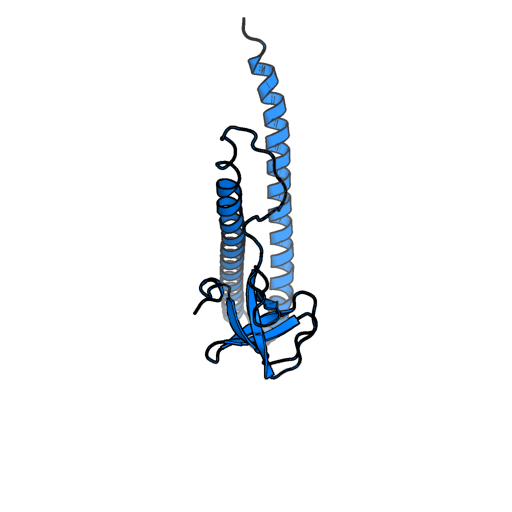01 1.00 45.69 85 GLY A C 1
ATOM 602 O O . GLY A 1 85 ? -2.150 29.379 3.780 1.00 45.69 85 GLY A O 1
ATOM 603 N N . ALA A 1 86 ? -3.705 29.699 5.351 1.00 49.16 86 ALA A N 1
ATOM 604 C CA . ALA A 1 86 ? -3.672 28.314 5.835 1.00 49.16 86 ALA A CA 1
ATOM 605 C C . ALA A 1 86 ? -4.426 27.325 4.925 1.00 49.16 86 ALA A C 1
ATOM 607 O O . ALA A 1 86 ? -4.057 26.150 4.849 1.00 49.16 86 ALA A O 1
ATOM 608 N N . ARG A 1 87 ? -5.445 27.786 4.185 1.00 50.44 87 ARG A N 1
ATOM 609 C CA . ARG A 1 87 ? -6.215 26.936 3.255 1.00 50.44 87 ARG A CA 1
ATOM 610 C C . ARG A 1 87 ? -5.433 26.597 1.983 1.00 50.44 87 ARG A C 1
ATOM 612 O O . ARG A 1 87 ? -5.423 25.439 1.575 1.00 50.44 87 ARG A O 1
ATOM 619 N N . ALA A 1 88 ? -4.669 27.548 1.442 1.00 48.56 88 ALA A N 1
ATOM 620 C CA . ALA A 1 88 ? -3.863 27.339 0.234 1.00 48.56 88 ALA A CA 1
ATOM 621 C C . ALA A 1 88 ? -2.719 26.316 0.417 1.00 48.56 88 ALA A C 1
ATOM 623 O O . ALA A 1 88 ? -2.297 25.665 -0.539 1.00 48.56 88 ALA A O 1
ATOM 624 N N . ILE A 1 89 ? -2.217 26.138 1.644 1.00 51.16 89 ILE A N 1
ATOM 625 C CA . ILE A 1 89 ? -1.116 25.204 1.936 1.00 51.16 89 ILE A CA 1
ATOM 626 C C . ILE A 1 89 ? -1.640 23.763 2.084 1.00 51.16 89 ILE A C 1
ATOM 628 O O . ILE A 1 89 ? -0.943 22.816 1.718 1.00 51.16 89 ILE A O 1
ATOM 632 N N . SER A 1 90 ? -2.885 23.589 2.546 1.00 47.50 90 SER A N 1
ATOM 633 C CA . SER A 1 90 ? -3.528 22.274 2.695 1.00 47.50 90 SER A CA 1
ATOM 634 C C . SER A 1 90 ? -3.980 21.686 1.346 1.00 47.50 90 SER A C 1
ATOM 636 O O . SER A 1 90 ? -3.716 20.518 1.062 1.00 47.50 90 SER A O 1
ATOM 638 N N . GLU A 1 91 ? -4.539 22.509 0.448 1.00 45.94 91 GLU A N 1
ATOM 639 C CA . GLU A 1 91 ? -4.891 22.105 -0.931 1.00 45.94 91 GLU A CA 1
ATOM 640 C C . GLU A 1 91 ? -3.655 21.842 -1.820 1.00 45.94 91 GLU A C 1
ATOM 642 O O . GLU A 1 91 ? -3.672 21.008 -2.731 1.00 45.94 91 GLU A O 1
ATOM 647 N N . GLY A 1 92 ? -2.530 22.506 -1.535 1.00 40.53 92 GLY A N 1
ATOM 648 C CA . GLY A 1 92 ? -1.258 22.262 -2.222 1.00 40.53 92 GLY A CA 1
ATOM 649 C C . GLY A 1 92 ? -0.548 20.971 -1.791 1.00 40.53 92 GLY A C 1
ATOM 650 O O . GLY A 1 92 ? 0.183 20.374 -2.586 1.00 40.53 92 GLY A O 1
ATOM 651 N N . ALA A 1 93 ? -0.754 20.519 -0.551 1.00 46.97 93 ALA A N 1
ATOM 652 C CA . ALA A 1 93 ? -0.081 19.342 -0.004 1.00 46.97 93 ALA A CA 1
ATOM 653 C C . ALA A 1 93 ? -0.715 18.018 -0.471 1.00 46.97 93 ALA A C 1
ATOM 655 O O . ALA A 1 93 ? 0.024 17.072 -0.763 1.00 46.97 93 ALA A O 1
ATOM 656 N N . SER A 1 94 ? -2.047 17.955 -0.622 1.00 49.84 94 SER A N 1
ATOM 657 C CA . SER A 1 94 ? -2.728 16.756 -1.145 1.00 49.84 94 SER A CA 1
ATOM 658 C C . SER A 1 94 ? -2.408 16.519 -2.628 1.00 49.84 94 SER A C 1
ATOM 660 O O . SER A 1 94 ? -2.078 15.402 -3.030 1.00 49.84 94 SER A O 1
ATOM 662 N N . THR A 1 95 ? -2.348 17.588 -3.429 1.00 53.66 95 THR A N 1
ATOM 663 C CA . THR A 1 95 ? -2.047 17.497 -4.869 1.00 53.66 95 THR A CA 1
ATOM 664 C C . THR A 1 95 ? -0.580 17.195 -5.180 1.00 53.66 95 THR A C 1
ATOM 666 O O . THR A 1 95 ? -0.259 16.771 -6.295 1.00 53.66 95 THR A O 1
ATOM 669 N N . ALA A 1 96 ? 0.340 17.417 -4.236 1.00 56.84 96 ALA A N 1
ATOM 670 C CA . ALA A 1 96 ? 1.735 17.023 -4.398 1.00 56.84 96 ALA A CA 1
ATOM 671 C C . ALA A 1 96 ? 1.886 15.499 -4.271 1.00 56.84 96 ALA A C 1
ATOM 673 O O . ALA A 1 96 ? 2.510 14.879 -5.132 1.00 56.84 96 ALA A O 1
ATOM 674 N N . GLY A 1 97 ? 1.274 14.895 -3.245 1.00 58.16 97 GLY A N 1
ATOM 675 C CA . GLY A 1 97 ? 1.306 13.448 -3.004 1.00 58.16 97 GLY A CA 1
ATOM 676 C C . GLY A 1 97 ? 0.664 12.639 -4.132 1.00 58.16 97 GLY A C 1
ATOM 677 O O . GLY A 1 97 ? 1.276 11.689 -4.623 1.00 58.16 97 GLY A O 1
ATOM 678 N N . GLU A 1 98 ? -0.504 13.069 -4.618 1.00 62.25 98 GLU A N 1
ATOM 679 C CA . GLU A 1 98 ? -1.170 12.434 -5.763 1.00 62.25 98 GLU A CA 1
ATOM 680 C C . GLU A 1 98 ? -0.312 12.468 -7.027 1.00 62.25 98 GLU A C 1
ATOM 682 O O . GLU A 1 98 ? -0.193 11.460 -7.718 1.00 62.25 98 GLU A O 1
ATOM 687 N N . ARG A 1 99 ? 0.361 13.588 -7.318 1.00 67.88 99 ARG A N 1
ATOM 688 C CA . ARG A 1 99 ? 1.235 13.686 -8.498 1.00 67.88 99 ARG A CA 1
ATOM 689 C C . ARG A 1 99 ? 2.432 12.740 -8.420 1.00 67.88 99 ARG A C 1
ATOM 691 O O . ARG A 1 99 ? 2.807 12.159 -9.439 1.00 67.88 99 ARG A O 1
ATOM 698 N N . TYR A 1 100 ? 3.010 12.542 -7.234 1.00 70.44 100 TYR A N 1
ATOM 699 C CA . TYR A 1 100 ? 4.070 11.547 -7.048 1.00 70.44 100 TYR A CA 1
ATOM 700 C C . TYR A 1 100 ? 3.546 10.117 -7.182 1.00 70.44 100 TYR A C 1
ATOM 702 O O . TYR A 1 100 ? 4.221 9.288 -7.786 1.00 70.44 100 TYR A O 1
ATOM 710 N N . PHE A 1 101 ? 2.346 9.833 -6.676 1.00 70.50 101 PHE A N 1
ATOM 711 C CA . PHE A 1 101 ? 1.734 8.512 -6.781 1.00 70.50 101 PHE A CA 1
ATOM 712 C C . PHE A 1 101 ? 1.349 8.165 -8.224 1.00 70.50 101 PHE A C 1
ATOM 714 O O . PHE A 1 101 ? 1.674 7.084 -8.707 1.00 70.50 101 PHE A O 1
ATOM 721 N N . VAL A 1 102 ? 0.746 9.109 -8.951 1.00 74.00 102 VAL A N 1
ATOM 722 C CA . VAL A 1 102 ? 0.438 8.972 -10.381 1.00 74.00 102 VAL A CA 1
ATOM 723 C C . VAL A 1 102 ? 1.722 8.791 -11.192 1.00 74.00 102 VAL A C 1
ATOM 725 O O . VAL A 1 102 ? 1.785 7.909 -12.046 1.00 74.00 102 VAL A O 1
ATOM 728 N N . GLY A 1 103 ? 2.776 9.558 -10.891 1.00 71.94 103 GLY A N 1
ATOM 729 C CA . GLY A 1 103 ? 4.086 9.392 -11.524 1.00 71.94 103 GLY A CA 1
ATOM 730 C C . GLY A 1 103 ? 4.716 8.023 -11.247 1.00 71.94 103 GLY A C 1
ATOM 731 O O . GLY A 1 103 ? 5.251 7.394 -12.158 1.00 71.94 103 GLY A O 1
ATOM 732 N N . LEU A 1 104 ? 4.607 7.529 -10.011 1.00 74.81 104 LEU A N 1
ATOM 733 C CA . LEU A 1 104 ? 5.093 6.206 -9.617 1.00 74.81 104 LEU A CA 1
ATOM 734 C C . LEU A 1 104 ? 4.324 5.087 -10.331 1.00 74.81 104 LEU A C 1
ATOM 736 O O . LEU A 1 104 ? 4.941 4.162 -10.855 1.00 74.81 104 LEU A O 1
ATOM 740 N N . MET A 1 105 ? 2.995 5.191 -10.399 1.00 75.69 105 MET A N 1
ATOM 741 C CA . MET A 1 105 ? 2.138 4.227 -11.092 1.00 75.69 105 MET A CA 1
ATOM 742 C C . MET A 1 105 ? 2.399 4.209 -12.599 1.00 75.69 105 MET A C 1
ATOM 744 O O . MET A 1 105 ? 2.537 3.136 -13.183 1.00 75.69 105 MET A O 1
ATOM 748 N N . ALA A 1 106 ? 2.545 5.380 -13.226 1.00 74.19 106 ALA A N 1
ATOM 749 C CA . ALA A 1 106 ? 2.899 5.483 -14.639 1.00 74.19 106 ALA A CA 1
ATOM 750 C C . ALA A 1 106 ? 4.273 4.854 -14.929 1.00 74.19 106 ALA A C 1
ATOM 752 O O . ALA A 1 106 ? 4.439 4.148 -15.923 1.00 74.19 106 ALA A O 1
ATOM 753 N N . PHE A 1 107 ? 5.249 5.053 -14.039 1.00 74.88 107 PHE A N 1
ATOM 754 C CA . PHE A 1 107 ? 6.575 4.454 -14.172 1.00 74.88 107 PHE A CA 1
ATOM 755 C C . PHE A 1 107 ? 6.547 2.930 -13.987 1.00 74.88 107 PHE A C 1
ATOM 757 O O . PHE A 1 107 ? 7.163 2.202 -14.764 1.00 74.88 107 PHE A O 1
ATOM 764 N N . ALA A 1 108 ? 5.787 2.435 -13.007 1.00 71.75 108 ALA A N 1
ATOM 765 C CA . ALA A 1 108 ? 5.595 1.003 -12.789 1.00 71.75 108 ALA A CA 1
ATOM 766 C C . ALA A 1 108 ? 4.909 0.326 -13.991 1.00 71.75 108 ALA A C 1
ATOM 768 O O . ALA A 1 108 ? 5.341 -0.746 -14.424 1.00 71.75 108 ALA A O 1
ATOM 769 N N . ALA A 1 109 ? 3.893 0.973 -14.573 1.00 74.38 109 ALA A N 1
ATOM 770 C CA . ALA A 1 109 ? 3.205 0.507 -15.776 1.00 74.38 109 ALA A CA 1
ATOM 771 C C . ALA A 1 109 ? 4.137 0.475 -17.000 1.00 74.38 109 ALA A C 1
ATOM 773 O O . ALA A 1 109 ? 4.166 -0.504 -17.745 1.00 74.38 109 ALA A O 1
ATOM 774 N N . LEU A 1 110 ? 4.960 1.512 -17.185 1.00 80.31 110 LEU A N 1
ATOM 775 C CA . LEU A 1 110 ? 5.935 1.551 -18.275 1.00 80.31 110 LEU A CA 1
ATOM 776 C C . LEU A 1 110 ? 7.011 0.464 -18.114 1.00 80.31 110 LEU A C 1
ATOM 778 O O . LEU A 1 110 ? 7.369 -0.201 -19.085 1.00 80.31 110 LEU A O 1
ATOM 782 N N . GLY A 1 111 ? 7.497 0.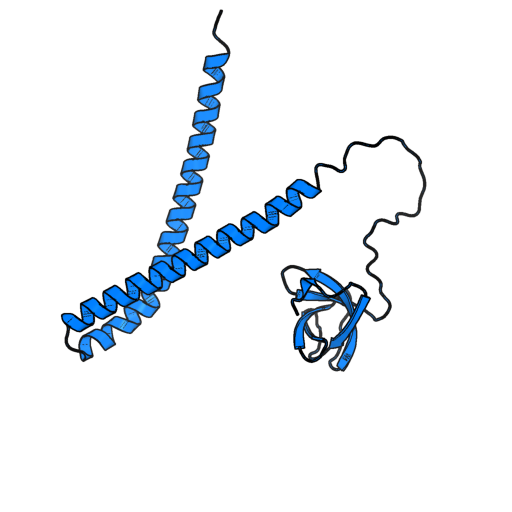249 -16.889 1.00 74.94 111 GLY A N 1
ATOM 783 C CA . GLY A 1 111 ? 8.484 -0.787 -16.586 1.00 74.94 111 GLY A CA 1
ATOM 784 C C . GLY A 1 111 ? 7.950 -2.202 -16.817 1.00 74.94 111 GLY A C 1
ATOM 785 O O . GLY A 1 111 ? 8.644 -3.032 -17.402 1.00 74.94 111 GLY A O 1
ATOM 786 N N . THR A 1 112 ? 6.702 -2.471 -16.424 1.00 75.19 112 THR A N 1
ATOM 787 C CA . THR A 1 112 ? 6.049 -3.766 -16.686 1.00 75.19 112 THR A CA 1
ATOM 788 C C . THR A 1 112 ? 5.793 -3.990 -18.172 1.00 75.19 112 THR A C 1
ATOM 790 O O . THR A 1 112 ? 6.046 -5.089 -18.662 1.00 75.19 112 THR A O 1
ATOM 793 N N . PHE A 1 113 ? 5.382 -2.958 -18.914 1.00 79.00 113 PHE A N 1
ATOM 794 C CA . PHE A 1 113 ? 5.214 -3.049 -20.365 1.00 79.00 113 PHE A CA 1
ATOM 795 C C . PHE A 1 113 ? 6.536 -3.363 -21.078 1.00 79.00 113 PHE A C 1
ATOM 797 O O . PHE A 1 113 ? 6.613 -4.326 -21.839 1.00 79.00 113 PHE A O 1
ATOM 804 N N . LEU A 1 114 ? 7.600 -2.607 -20.790 1.00 78.38 114 LEU A N 1
ATOM 805 C CA . LEU A 1 114 ? 8.920 -2.832 -21.390 1.00 78.38 114 LEU A CA 1
ATOM 806 C C . LEU A 1 114 ? 9.509 -4.192 -20.996 1.00 78.38 114 LEU A C 1
ATOM 808 O O . LEU A 1 114 ? 10.075 -4.880 -21.844 1.00 78.38 114 LEU A O 1
ATOM 812 N N . GLY A 1 115 ? 9.332 -4.610 -19.739 1.00 77.06 115 GLY A N 1
ATOM 813 C CA . GLY A 1 115 ? 9.720 -5.943 -19.280 1.00 77.06 115 GLY A CA 1
ATOM 814 C C . GLY A 1 115 ? 8.982 -7.051 -20.036 1.00 77.06 115 GLY A C 1
ATOM 815 O O . GLY A 1 115 ? 9.609 -8.001 -20.497 1.00 77.06 115 GLY A O 1
ATOM 816 N N . GLY A 1 116 ? 7.671 -6.898 -20.239 1.00 76.38 116 GLY A N 1
ATOM 817 C CA . GLY A 1 116 ? 6.861 -7.827 -21.027 1.00 76.38 116 GLY A CA 1
ATOM 818 C C . GLY A 1 116 ? 7.309 -7.914 -22.487 1.00 76.38 116 GLY A C 1
ATOM 819 O O . GLY A 1 116 ? 7.473 -9.015 -23.008 1.00 76.38 116 GLY A O 1
ATOM 820 N N . VAL A 1 117 ? 7.584 -6.774 -23.130 1.00 83.38 117 VAL A N 1
ATOM 821 C CA . VAL A 1 117 ? 8.103 -6.729 -24.509 1.00 83.38 117 VAL A CA 1
ATOM 822 C C . VAL A 1 117 ? 9.473 -7.404 -24.610 1.00 83.38 117 VAL A C 1
ATOM 824 O O . VAL A 1 117 ? 9.709 -8.154 -25.554 1.00 83.38 117 VAL A O 1
ATOM 827 N N . ALA A 1 118 ? 10.361 -7.199 -23.635 1.00 75.38 118 ALA A N 1
ATOM 828 C CA . ALA A 1 118 ? 11.673 -7.844 -23.611 1.00 75.38 118 ALA A CA 1
ATOM 829 C C . ALA A 1 118 ? 11.570 -9.370 -23.449 1.00 75.38 118 ALA A C 1
ATOM 831 O O . ALA A 1 118 ? 12.243 -10.107 -24.169 1.00 75.38 118 ALA A O 1
ATOM 832 N N . VAL A 1 119 ? 10.694 -9.852 -22.559 1.00 77.19 119 VAL A N 1
ATOM 833 C CA . VAL A 1 119 ? 10.430 -11.292 -22.389 1.00 77.19 119 VAL A CA 1
ATOM 834 C C . VAL A 1 119 ? 9.820 -11.888 -23.658 1.00 77.19 119 VAL A C 1
ATOM 836 O O . VAL A 1 119 ? 10.239 -12.962 -24.086 1.00 77.19 119 VAL A O 1
ATOM 839 N N . LEU A 1 120 ? 8.885 -11.181 -24.300 1.00 81.44 120 LEU A N 1
ATOM 840 C CA . LEU A 1 120 ? 8.283 -11.603 -25.565 1.00 81.44 120 LEU A CA 1
ATOM 841 C C . LEU A 1 120 ? 9.327 -11.683 -26.687 1.00 81.44 120 LEU A C 1
ATOM 843 O O . LEU A 1 120 ? 9.379 -12.677 -27.403 1.00 81.44 120 LEU A O 1
ATOM 847 N N . ALA A 1 121 ? 10.194 -10.676 -26.811 1.00 79.69 121 ALA A N 1
ATOM 848 C CA . ALA A 1 121 ? 11.286 -10.679 -27.779 1.00 79.69 121 ALA A CA 1
ATOM 849 C C . ALA A 1 121 ? 12.275 -11.828 -27.520 1.00 79.69 121 ALA A C 1
ATOM 851 O O . ALA A 1 121 ? 12.680 -12.509 -28.459 1.00 79.69 121 ALA A O 1
ATOM 852 N N . MET A 1 122 ? 12.612 -12.103 -26.254 1.00 74.06 122 MET A N 1
ATOM 853 C CA . MET A 1 122 ? 13.426 -13.266 -25.884 1.00 74.06 122 MET A CA 1
ATOM 854 C C . MET A 1 122 ? 12.752 -14.585 -26.269 1.00 74.06 122 MET A C 1
ATOM 856 O O . MET A 1 122 ? 13.424 -15.464 -26.795 1.00 74.06 122 MET A O 1
ATOM 860 N N . ALA A 1 123 ? 11.440 -14.716 -26.064 1.00 77.12 123 ALA A N 1
ATOM 861 C CA . ALA A 1 123 ? 10.690 -15.923 -26.414 1.00 77.12 123 ALA A CA 1
ATOM 862 C C . ALA A 1 123 ? 10.644 -16.208 -27.925 1.00 77.12 123 ALA A C 1
ATOM 864 O O . ALA A 1 123 ? 10.447 -17.354 -28.319 1.00 77.12 123 ALA A O 1
ATOM 865 N N . LEU A 1 124 ? 10.843 -15.188 -28.766 1.00 86.25 124 LEU A N 1
ATOM 866 C CA . LEU A 1 124 ? 10.926 -15.342 -30.221 1.00 86.25 124 LEU A CA 1
ATOM 867 C C . LEU A 1 124 ? 12.317 -15.773 -30.710 1.00 86.25 124 LEU A C 1
ATOM 869 O O . LEU A 1 124 ? 12.431 -16.290 -31.818 1.00 86.25 124 LEU A O 1
ATOM 873 N N . VAL A 1 125 ? 13.368 -15.540 -29.918 1.00 84.69 125 VAL A N 1
ATOM 874 C CA . VAL A 1 125 ? 14.770 -15.753 -30.327 1.00 84.69 125 VAL A CA 1
ATOM 875 C C . VAL A 1 125 ? 15.405 -16.946 -29.613 1.00 84.69 125 VAL A C 1
ATOM 877 O O . VAL A 1 125 ? 16.247 -17.630 -30.192 1.00 84.69 125 VAL A O 1
ATOM 880 N N . LEU A 1 126 ? 15.018 -17.207 -28.363 1.00 82.38 126 LEU A N 1
ATOM 881 C CA . LEU A 1 126 ? 15.646 -18.204 -27.503 1.00 82.38 126 LEU A CA 1
ATOM 882 C C . LEU A 1 126 ? 14.754 -19.432 -27.294 1.00 82.38 126 LEU A C 1
ATOM 884 O O . LEU A 1 126 ? 13.528 -19.315 -27.234 1.00 82.38 126 LEU A O 1
ATOM 888 N N . PRO A 1 127 ? 15.354 -20.620 -27.109 1.00 85.50 127 PRO A N 1
ATOM 889 C CA . PRO A 1 127 ? 14.606 -21.808 -26.738 1.00 85.50 127 PRO A CA 1
ATOM 890 C C . PRO A 1 127 ? 13.929 -21.625 -25.364 1.00 85.50 127 PRO A C 1
ATOM 892 O O . PRO A 1 127 ? 14.495 -20.982 -24.474 1.00 85.50 127 PRO A O 1
ATOM 895 N N . PRO A 1 128 ? 12.749 -22.234 -25.131 1.00 78.69 128 PRO A N 1
ATOM 896 C CA . PRO A 1 128 ? 11.924 -21.967 -23.946 1.00 78.69 128 PRO A CA 1
ATOM 897 C C . PRO A 1 128 ? 12.670 -22.135 -22.615 1.00 78.69 128 PRO A C 1
ATOM 899 O O . PRO A 1 128 ? 12.499 -21.346 -21.690 1.00 78.69 128 PRO A O 1
ATOM 902 N N . LEU A 1 129 ? 13.547 -23.139 -22.531 1.00 81.06 129 LEU A N 1
ATOM 903 C CA . LEU A 1 129 ? 14.359 -23.435 -21.346 1.00 81.06 129 LEU A CA 1
ATOM 904 C C . LEU A 1 129 ? 15.334 -22.307 -20.971 1.00 81.06 129 LEU A C 1
ATOM 906 O O . LEU A 1 129 ? 15.611 -22.115 -19.787 1.00 81.06 129 LEU A O 1
ATOM 910 N N . GLU A 1 130 ? 15.841 -21.551 -21.945 1.00 77.31 130 GLU A N 1
ATOM 911 C CA . GLU A 1 130 ? 16.728 -20.412 -21.689 1.00 77.31 130 GLU A CA 1
ATOM 912 C C . GLU A 1 130 ? 15.948 -19.177 -21.238 1.00 77.31 130 GLU A C 1
ATOM 914 O O . GLU A 1 130 ? 16.387 -18.472 -20.327 1.00 77.31 130 GLU A O 1
ATOM 919 N N . VAL A 1 131 ? 14.741 -18.978 -21.775 1.00 72.12 131 VAL A N 1
ATOM 920 C CA . VAL A 1 131 ? 13.823 -17.922 -21.326 1.00 72.12 131 VAL A CA 1
ATOM 921 C C . VAL A 1 131 ? 13.473 -18.121 -19.849 1.00 72.12 131 VAL A C 1
ATOM 923 O O . VAL A 1 131 ? 13.625 -17.199 -19.050 1.00 72.12 131 VAL A O 1
ATOM 926 N N . PHE A 1 132 ? 13.108 -19.343 -19.441 1.00 77.00 132 PHE A N 1
ATOM 927 C CA . PHE A 1 132 ? 12.802 -19.648 -18.037 1.00 77.00 132 PHE A CA 1
ATOM 928 C C . PHE A 1 132 ? 13.985 -19.420 -17.086 1.00 77.00 132 PHE A C 1
ATOM 930 O O . PHE A 1 132 ? 13.770 -19.059 -15.930 1.00 77.00 132 PHE A O 1
ATOM 937 N N . ARG A 1 133 ? 15.229 -19.587 -17.553 1.00 77.06 133 ARG A N 1
ATOM 938 C CA . ARG A 1 133 ? 16.431 -19.289 -16.755 1.00 77.06 133 ARG A CA 1
ATOM 939 C C . ARG A 1 133 ? 16.717 -17.792 -16.637 1.00 77.06 133 ARG A C 1
ATOM 941 O O . ARG A 1 133 ? 17.258 -17.371 -15.619 1.00 77.06 133 ARG A O 1
ATOM 948 N N . ALA A 1 134 ? 16.352 -16.995 -17.639 1.00 69.31 134 ALA A N 1
ATOM 949 C CA . ALA A 1 134 ? 16.568 -15.549 -17.638 1.00 69.31 134 ALA A CA 1
ATOM 950 C C . ALA A 1 134 ? 15.493 -14.776 -16.848 1.00 69.31 134 ALA A C 1
ATOM 952 O O . ALA A 1 134 ? 15.795 -13.759 -16.224 1.00 69.31 134 ALA A O 1
ATOM 953 N N . VAL A 1 135 ? 14.250 -15.267 -16.822 1.00 69.62 135 VAL A N 1
ATOM 954 C CA . VAL A 1 135 ? 13.097 -14.606 -16.177 1.00 69.62 135 VAL A CA 1
ATOM 955 C C . VAL A 1 135 ? 13.332 -14.208 -14.702 1.00 69.62 135 VAL A C 1
ATOM 957 O O . VAL A 1 135 ? 13.011 -13.070 -14.355 1.00 69.62 135 VAL A O 1
ATOM 960 N N . PRO A 1 136 ? 13.937 -15.037 -13.826 1.00 70.94 136 PRO A N 1
ATOM 961 C CA . PRO A 1 136 ? 14.227 -14.648 -12.442 1.00 70.94 136 PRO A CA 1
ATOM 962 C C . PRO A 1 136 ? 15.188 -13.457 -12.331 1.00 70.94 136 PRO A C 1
ATOM 964 O O . PRO A 1 136 ? 15.002 -12.594 -11.474 1.00 70.94 136 PRO A O 1
ATOM 967 N N . ALA A 1 137 ? 16.184 -13.366 -13.219 1.00 67.25 137 ALA A N 1
ATOM 968 C CA . ALA A 1 137 ? 17.124 -12.247 -13.243 1.00 67.25 137 ALA A CA 1
ATOM 969 C C . ALA A 1 137 ? 16.434 -10.934 -13.649 1.00 67.25 137 ALA A C 1
ATOM 971 O O . ALA A 1 137 ? 16.758 -9.880 -13.109 1.00 67.25 137 ALA A O 1
ATOM 972 N N . PHE A 1 138 ? 15.429 -10.995 -14.527 1.00 65.06 138 PHE A N 1
ATOM 973 C CA . PHE A 1 138 ? 14.595 -9.841 -14.875 1.00 65.06 138 PHE A CA 1
ATOM 974 C C . PHE A 1 138 ? 13.608 -9.462 -13.762 1.00 65.06 138 PHE A C 1
ATOM 976 O O . PHE A 1 138 ? 13.405 -8.276 -13.507 1.00 65.06 138 PHE A O 1
ATOM 983 N N . LEU A 1 139 ? 13.041 -10.443 -13.056 1.00 65.44 139 LEU A N 1
ATOM 984 C CA . LEU A 1 139 ? 12.138 -10.220 -11.920 1.00 65.44 139 LEU A CA 1
ATOM 985 C C . LEU A 1 139 ? 12.841 -9.595 -10.709 1.00 65.44 139 LEU A C 1
ATOM 987 O O . LEU A 1 139 ? 12.260 -8.744 -10.042 1.00 65.44 139 LEU A O 1
ATOM 991 N N . VAL A 1 140 ? 14.087 -9.986 -10.436 1.00 66.88 140 VAL A N 1
ATOM 992 C CA . VAL A 1 140 ? 14.883 -9.445 -9.319 1.00 66.88 140 VAL A CA 1
ATOM 993 C C . VAL A 1 140 ? 15.660 -8.190 -9.737 1.00 66.88 140 VAL A C 1
ATOM 995 O O . VAL A 1 140 ? 15.784 -7.246 -8.957 1.00 66.88 140 VAL A O 1
ATOM 998 N N . GLY A 1 141 ? 16.148 -8.135 -10.979 1.00 62.75 141 GLY A N 1
ATOM 999 C CA . GLY A 1 141 ? 16.892 -6.995 -11.515 1.00 62.75 141 GLY A CA 1
ATOM 1000 C C . GLY A 1 141 ? 16.011 -5.799 -11.878 1.00 62.75 141 GLY A C 1
ATOM 1001 O O . GLY A 1 141 ? 16.420 -4.660 -11.669 1.00 62.75 141 GLY A O 1
ATOM 1002 N N . GLY A 1 142 ? 14.786 -6.026 -12.359 1.00 64.19 142 GLY A N 1
ATOM 1003 C CA . GLY A 1 142 ? 13.854 -4.970 -12.771 1.00 64.19 142 GLY A CA 1
ATOM 1004 C C . GLY A 1 142 ? 13.543 -3.943 -11.672 1.00 64.19 142 GLY A C 1
ATOM 1005 O O . GLY A 1 142 ? 13.694 -2.745 -11.916 1.00 64.19 142 GLY A O 1
ATOM 1006 N N . PRO A 1 143 ? 13.186 -4.367 -10.445 1.00 64.56 143 PRO A N 1
ATOM 1007 C CA . PRO A 1 143 ? 12.973 -3.457 -9.322 1.00 64.56 143 PRO A CA 1
ATOM 1008 C C . PRO A 1 143 ? 14.234 -2.673 -8.934 1.00 64.56 143 PRO A C 1
ATOM 1010 O O . PRO A 1 143 ? 14.147 -1.477 -8.666 1.00 64.56 143 PRO A O 1
ATOM 1013 N N . ALA A 1 144 ? 15.411 -3.309 -8.945 1.00 64.75 144 ALA A N 1
ATOM 1014 C CA . ALA A 1 144 ? 16.677 -2.663 -8.593 1.00 64.75 144 ALA A CA 1
ATOM 1015 C C . ALA A 1 144 ? 17.106 -1.612 -9.634 1.00 64.75 144 ALA A C 1
ATOM 1017 O O . ALA A 1 144 ? 17.511 -0.504 -9.276 1.00 64.75 144 ALA A O 1
ATOM 1018 N N . VAL A 1 145 ? 16.956 -1.925 -10.924 1.00 66.00 145 VAL A N 1
ATOM 1019 C CA . VAL A 1 145 ? 17.210 -0.988 -12.029 1.00 66.00 145 VAL A CA 1
ATOM 1020 C C . VAL A 1 145 ? 16.193 0.155 -12.009 1.00 66.00 145 VAL A C 1
ATOM 1022 O O . VAL A 1 145 ? 16.573 1.316 -12.160 1.00 66.00 145 VAL A O 1
ATOM 1025 N N . GLY A 1 146 ? 14.919 -0.145 -11.742 1.00 64.31 146 GLY A N 1
ATOM 1026 C CA . GLY A 1 146 ? 13.870 0.860 -11.570 1.00 64.31 146 GLY A CA 1
ATOM 1027 C C . GLY A 1 146 ? 14.165 1.828 -10.423 1.00 64.31 146 GLY A C 1
ATOM 1028 O O . GLY A 1 146 ? 14.055 3.041 -10.601 1.00 64.31 146 GLY A O 1
ATOM 1029 N N . LEU A 1 147 ? 14.621 1.317 -9.274 1.00 68.88 147 LEU A N 1
ATOM 1030 C CA . LEU A 1 147 ? 15.014 2.137 -8.126 1.00 68.88 147 LEU A CA 1
ATOM 1031 C C . LEU A 1 147 ? 16.229 3.024 -8.447 1.00 68.88 147 LEU A C 1
ATOM 1033 O O . LEU A 1 147 ? 16.254 4.200 -8.080 1.00 68.88 147 LEU A O 1
ATOM 1037 N N . GLY A 1 148 ? 17.213 2.485 -9.173 1.00 67.62 148 GLY A N 1
ATOM 1038 C CA . GLY A 1 148 ? 18.389 3.230 -9.628 1.00 67.62 148 GLY A CA 1
ATOM 1039 C C . GLY A 1 148 ? 18.033 4.378 -10.576 1.00 67.62 148 GLY A C 1
ATOM 1040 O O . GLY A 1 148 ? 18.477 5.509 -10.374 1.00 67.62 148 GLY A O 1
ATOM 1041 N N . LEU A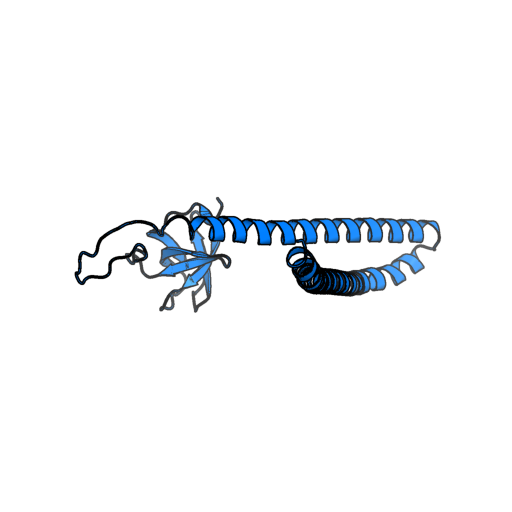 1 149 ? 17.173 4.120 -11.566 1.00 68.31 149 LEU A N 1
ATOM 1042 C CA . LEU A 1 149 ? 16.689 5.144 -12.498 1.00 68.31 149 LEU A CA 1
ATOM 1043 C C . LEU A 1 149 ? 15.827 6.201 -11.798 1.00 68.31 149 LEU A C 1
ATOM 1045 O O . LEU A 1 149 ? 15.954 7.389 -12.095 1.00 68.31 149 LEU A O 1
ATOM 1049 N N . PHE A 1 150 ? 15.003 5.802 -10.829 1.00 70.12 150 PHE A N 1
ATOM 1050 C CA . PHE A 1 150 ? 14.218 6.732 -10.020 1.00 70.12 150 PHE A CA 1
ATOM 1051 C C . PHE A 1 150 ? 15.112 7.656 -9.179 1.00 70.12 150 PHE A C 1
ATOM 1053 O O . PHE A 1 150 ? 14.929 8.876 -9.180 1.00 70.12 150 PHE A O 1
ATOM 1060 N N . HIS A 1 151 ? 16.136 7.107 -8.518 1.00 70.25 151 HIS A N 1
ATOM 1061 C CA . HIS A 1 151 ? 17.125 7.906 -7.791 1.00 70.25 151 HIS A CA 1
ATOM 1062 C C . HIS A 1 151 ? 17.888 8.865 -8.709 1.00 70.25 151 HIS A C 1
ATOM 1064 O O . HIS A 1 151 ? 18.101 10.024 -8.341 1.00 70.25 151 HIS A O 1
ATOM 1070 N N . LEU A 1 152 ? 18.249 8.418 -9.913 1.00 73.75 152 LEU A N 1
ATOM 1071 C CA . LEU A 1 152 ? 18.903 9.256 -10.912 1.00 73.75 152 LEU A CA 1
ATOM 1072 C C . LEU A 1 152 ? 17.993 10.408 -11.372 1.00 73.75 152 LEU A C 1
ATOM 1074 O O . LEU A 1 152 ? 18.436 11.555 -11.429 1.00 73.75 152 LEU A O 1
ATOM 1078 N N . ALA A 1 153 ? 16.708 10.143 -11.618 1.00 68.56 153 ALA A N 1
ATOM 1079 C CA . ALA A 1 153 ? 15.730 11.169 -11.981 1.00 68.56 153 ALA A CA 1
ATOM 1080 C C . ALA A 1 153 ? 15.542 12.214 -10.864 1.00 68.56 153 ALA A C 1
ATOM 1082 O O . ALA A 1 153 ? 15.514 13.420 -11.131 1.00 68.56 153 ALA A O 1
ATOM 1083 N N . LEU A 1 154 ? 15.491 11.777 -9.599 1.00 75.19 154 LEU A N 1
ATOM 1084 C CA . LEU A 1 154 ? 15.450 12.682 -8.446 1.00 75.19 154 LEU A CA 1
ATOM 1085 C C . LEU A 1 154 ? 16.720 13.535 -8.328 1.00 75.19 154 LEU A C 1
ATOM 1087 O O . LEU A 1 154 ? 16.635 14.714 -7.969 1.00 75.19 154 LEU A O 1
ATOM 1091 N N . LEU A 1 155 ? 17.886 12.960 -8.635 1.00 78.44 155 LEU A N 1
ATOM 1092 C CA . LEU A 1 155 ? 19.161 13.672 -8.639 1.00 78.44 155 LEU A CA 1
ATOM 1093 C C . LEU A 1 155 ? 19.167 14.768 -9.714 1.00 78.44 155 LEU A C 1
ATOM 1095 O O . LEU A 1 155 ? 19.434 15.928 -9.402 1.00 78.44 155 LEU A O 1
ATOM 1099 N N . ILE A 1 156 ? 18.774 14.437 -10.947 1.00 74.75 156 ILE A N 1
ATOM 1100 C CA . ILE A 1 156 ? 18.683 15.389 -12.065 1.00 74.75 156 ILE A CA 1
ATOM 1101 C C . ILE A 1 156 ? 17.702 16.524 -11.730 1.00 74.75 156 ILE A C 1
ATOM 1103 O O . ILE A 1 156 ? 18.017 17.701 -11.916 1.00 74.75 156 ILE A O 1
ATOM 1107 N N . GLY A 1 157 ? 16.542 16.202 -11.149 1.00 71.31 157 GLY A N 1
ATOM 1108 C CA . GLY A 1 157 ? 15.558 17.200 -10.722 1.00 71.31 157 GLY A CA 1
ATOM 1109 C C . GLY A 1 157 ? 16.035 18.112 -9.582 1.00 71.31 157 GLY A C 1
ATOM 1110 O O . GLY A 1 157 ? 15.574 19.253 -9.467 1.00 71.31 157 GLY A O 1
ATOM 1111 N N . ARG A 1 158 ? 16.956 17.647 -8.727 1.00 71.62 158 ARG A N 1
ATOM 1112 C CA . ARG A 1 158 ? 17.620 18.485 -7.713 1.00 71.62 158 ARG A CA 1
ATOM 1113 C C . ARG A 1 158 ? 18.684 19.386 -8.331 1.00 71.62 158 ARG A C 1
ATOM 1115 O O . ARG A 1 158 ? 18.717 20.570 -8.006 1.00 71.62 158 ARG A O 1
ATOM 1122 N N . VAL A 1 159 ? 19.495 18.853 -9.244 1.00 71.50 159 VAL A N 1
ATOM 1123 C CA . VAL A 1 159 ? 20.533 19.612 -9.956 1.00 71.50 159 VAL A CA 1
ATOM 1124 C C . VAL A 1 159 ? 19.909 20.744 -10.771 1.00 71.50 159 VAL A C 1
ATOM 1126 O O . VAL A 1 159 ? 20.338 21.888 -10.640 1.00 71.50 159 VAL A O 1
ATOM 1129 N N . LYS A 1 160 ? 18.825 20.476 -11.511 1.00 67.25 160 LYS A N 1
ATOM 1130 C CA . LYS A 1 160 ? 18.105 21.507 -12.276 1.00 67.25 160 LYS A CA 1
ATOM 1131 C C . LYS A 1 160 ? 17.594 22.644 -11.382 1.00 67.25 160 LYS A C 1
ATOM 1133 O O . LYS A 1 160 ? 17.807 23.809 -11.690 1.00 67.25 160 LYS A O 1
ATOM 1138 N N . ARG A 1 161 ? 17.001 22.319 -10.225 1.00 64.81 161 ARG A N 1
ATOM 1139 C CA . ARG A 1 161 ? 16.551 23.323 -9.239 1.00 64.81 161 ARG A CA 1
ATOM 1140 C C . ARG A 1 161 ? 17.701 24.128 -8.624 1.00 64.81 161 ARG A C 1
ATOM 1142 O O . ARG A 1 161 ? 17.505 25.290 -8.275 1.00 64.81 161 ARG A O 1
ATOM 1149 N N . GLY A 1 162 ? 18.882 23.527 -8.481 1.00 67.50 162 GLY A N 1
ATOM 1150 C CA . GLY A 1 162 ? 20.094 24.223 -8.046 1.00 67.50 162 GLY A CA 1
ATOM 1151 C C . GLY A 1 162 ? 20.598 25.218 -9.093 1.00 67.50 162 GLY A C 1
ATOM 1152 O O . GLY A 1 162 ? 20.874 26.368 -8.760 1.00 67.50 162 GLY A O 1
ATOM 1153 N N . ILE A 1 163 ? 20.639 24.801 -10.360 1.00 64.56 163 ILE A N 1
ATOM 1154 C CA . ILE A 1 163 ? 21.048 25.650 -11.486 1.00 64.56 163 ILE A CA 1
ATOM 1155 C C . ILE A 1 163 ? 20.065 26.812 -11.676 1.00 64.56 163 ILE A C 1
ATOM 1157 O O . ILE A 1 163 ? 20.501 27.954 -11.796 1.00 64.56 163 ILE A O 1
ATOM 1161 N N . ASP A 1 164 ? 18.756 26.558 -11.600 1.00 63.25 164 ASP A N 1
ATOM 1162 C CA . ASP A 1 164 ? 17.724 27.596 -11.728 1.00 63.25 164 ASP A CA 1
ATOM 1163 C C . ASP A 1 164 ? 17.829 28.652 -10.595 1.00 63.25 164 ASP A C 1
ATOM 1165 O O . ASP A 1 164 ? 17.619 29.844 -10.832 1.00 63.25 164 ASP A O 1
ATOM 1169 N N . ARG A 1 165 ? 18.247 28.267 -9.372 1.00 59.38 165 ARG A N 1
ATOM 1170 C CA . ARG A 1 165 ? 18.532 29.224 -8.277 1.00 59.38 165 ARG A CA 1
ATOM 1171 C C . ARG A 1 165 ? 19.761 30.088 -8.537 1.00 59.38 165 ARG A C 1
ATOM 1173 O O . ARG A 1 165 ? 19.732 31.278 -8.233 1.00 59.38 165 ARG A O 1
ATOM 1180 N N . ILE A 1 166 ? 20.832 29.502 -9.067 1.00 60.28 166 ILE A N 1
ATOM 1181 C CA . ILE A 1 166 ? 22.076 30.228 -9.360 1.00 60.28 1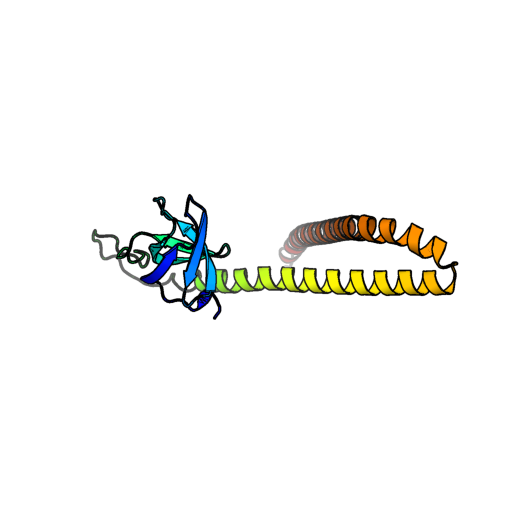66 ILE A CA 1
ATOM 1182 C C . ILE A 1 166 ? 21.865 31.169 -10.557 1.00 60.28 166 ILE A C 1
ATOM 1184 O O . ILE A 1 166 ? 22.261 32.332 -10.503 1.00 60.28 166 ILE A O 1
ATOM 1188 N N . GLY A 1 167 ? 21.156 30.718 -11.596 1.00 58.28 167 GLY A N 1
ATOM 1189 C CA . GLY A 1 167 ? 20.777 31.549 -12.744 1.00 58.28 167 GLY A CA 1
ATOM 1190 C C . GLY A 1 167 ? 19.866 32.722 -12.364 1.00 58.28 167 GLY A C 1
ATOM 1191 O O . GLY A 1 167 ? 20.063 33.834 -12.851 1.00 58.28 167 GLY A O 1
ATOM 1192 N N . GLY A 1 168 ? 18.928 32.516 -11.431 1.00 57.50 168 GLY A N 1
ATOM 1193 C CA . GLY A 1 168 ? 18.066 33.580 -10.904 1.00 57.50 168 GLY A CA 1
ATOM 1194 C C . GLY A 1 168 ? 18.799 34.641 -10.070 1.00 57.50 168 GLY A C 1
ATOM 1195 O O . GLY A 1 168 ? 18.376 35.796 -10.046 1.00 57.50 168 GLY A O 1
ATOM 1196 N N . LEU A 1 169 ? 19.913 34.283 -9.421 1.00 55.69 169 LEU A N 1
ATOM 1197 C CA . LEU A 1 169 ? 20.784 35.232 -8.712 1.00 55.69 169 LEU A CA 1
ATOM 1198 C C . LEU A 1 169 ? 21.608 36.087 -9.686 1.00 55.69 169 LEU A C 1
ATOM 1200 O O . LEU A 1 169 ? 21.714 37.293 -9.490 1.00 55.69 169 LEU A O 1
ATOM 1204 N N . ILE A 1 170 ? 22.105 35.498 -10.777 1.00 55.81 170 ILE A N 1
ATOM 1205 C CA . ILE A 1 170 ? 22.893 36.204 -11.805 1.00 55.81 170 ILE A CA 1
ATOM 1206 C C . ILE A 1 170 ? 22.013 37.120 -12.679 1.00 55.81 170 ILE A C 1
ATOM 1208 O O . ILE A 1 170 ? 22.471 38.156 -13.162 1.00 55.81 170 ILE A O 1
ATOM 1212 N N . GLY A 1 171 ? 20.734 36.780 -12.871 1.00 52.38 171 GLY A N 1
ATOM 1213 C CA . GLY A 1 171 ? 19.787 37.607 -13.630 1.00 52.38 171 GLY A CA 1
ATOM 1214 C C . GLY A 1 171 ? 19.365 38.902 -12.924 1.00 52.38 171 GLY A C 1
ATOM 1215 O O . GLY A 1 171 ? 19.011 39.868 -13.597 1.00 52.38 171 GLY A O 1
ATOM 1216 N N . ARG A 1 172 ? 19.428 38.954 -11.586 1.00 54.09 172 ARG A N 1
ATOM 1217 C CA . ARG A 1 172 ? 18.943 40.098 -10.791 1.00 54.09 172 ARG A CA 1
ATOM 1218 C C . ARG A 1 172 ? 19.899 41.294 -10.764 1.00 54.09 172 ARG A C 1
ATOM 1220 O O . ARG A 1 172 ? 19.444 42.416 -10.554 1.00 54.09 172 ARG A O 1
ATOM 1227 N N . ASP A 1 173 ? 21.188 41.070 -11.017 1.00 53.53 173 ASP A N 1
ATOM 1228 C CA . ASP A 1 173 ? 22.203 42.134 -11.016 1.00 53.53 173 ASP A CA 1
ATOM 1229 C C . ASP A 1 173 ? 22.208 42.973 -12.302 1.00 53.53 173 ASP A C 1
ATOM 1231 O O . ASP A 1 173 ? 22.587 44.141 -12.276 1.00 53.53 173 ASP A O 1
ATOM 1235 N N . ARG A 1 174 ? 21.716 42.443 -13.432 1.00 55.66 174 ARG A N 1
ATOM 1236 C CA . ARG A 1 174 ? 21.645 43.213 -14.692 1.00 55.66 174 ARG A CA 1
ATOM 1237 C C . ARG A 1 174 ? 20.468 44.182 -14.770 1.00 55.66 174 ARG A C 1
ATOM 1239 O O . ARG A 1 174 ? 20.481 45.074 -15.605 1.00 55.66 174 ARG A O 1
ATOM 1246 N N . SER A 1 175 ? 19.460 44.031 -13.914 1.00 55.72 175 SER A N 1
ATOM 1247 C CA . SER A 1 175 ? 18.301 44.933 -13.866 1.00 55.72 175 SER A CA 1
ATOM 1248 C C . SER A 1 175 ? 18.517 46.183 -13.002 1.00 55.72 175 SER A C 1
ATOM 1250 O O . SER A 1 175 ? 17.607 46.998 -12.896 1.00 55.72 175 SER A O 1
ATOM 1252 N N . ARG A 1 176 ? 19.693 46.347 -12.374 1.00 55.81 176 ARG A N 1
ATOM 1253 C CA . ARG A 1 176 ? 20.013 47.503 -11.513 1.00 55.81 176 ARG A CA 1
ATOM 1254 C C . ARG A 1 176 ? 20.994 48.505 -12.133 1.00 55.81 176 ARG A C 1
ATOM 1256 O O . ARG A 1 176 ? 21.334 49.486 -11.482 1.00 55.81 176 ARG A O 1
ATOM 1263 N N . SER A 1 177 ? 21.419 48.280 -13.376 1.00 59.72 177 SER A N 1
ATOM 1264 C CA . SER A 1 177 ? 22.305 49.165 -14.138 1.00 59.72 177 SER A CA 1
ATOM 1265 C C . SER A 1 177 ? 21.679 49.534 -15.488 1.00 59.72 177 SER A C 1
ATOM 1267 O O . SER A 1 177 ? 22.072 49.056 -16.547 1.00 59.72 177 SER A O 1
ATOM 1269 N N . GLY A 1 178 ? 20.674 50.401 -15.444 1.00 51.03 178 GLY A N 1
ATOM 1270 C CA . GLY A 1 178 ? 20.134 51.106 -16.605 1.00 51.03 178 GLY A CA 1
ATOM 1271 C C . GLY A 1 178 ? 19.574 52.451 -16.138 1.00 51.03 178 GLY A C 1
ATOM 1272 O O . GLY A 1 178 ? 19.027 52.484 -15.041 1.00 51.03 178 GLY A O 1
ATOM 1273 N N . PRO A 1 179 ? 19.775 53.511 -16.932 1.00 55.09 179 PRO A N 1
ATOM 1274 C CA . PRO A 1 179 ? 20.307 54.829 -16.548 1.00 55.09 179 PRO A CA 1
ATOM 1275 C C . PRO A 1 179 ? 19.457 55.679 -15.600 1.00 55.09 179 PRO A C 1
ATOM 1277 O O . PRO A 1 179 ? 18.212 55.637 -15.705 1.00 55.09 179 PRO A O 1
#